Protein AF-A0A3B0U8U9-F1 (afdb_monomer_lite)

Structure (mmCIF, N/CA/C/O backbone):
data_AF-A0A3B0U8U9-F1
#
_entry.id   AF-A0A3B0U8U9-F1
#
loop_
_atom_site.group_PDB
_atom_site.id
_atom_site.type_symbol
_atom_site.label_atom_id
_atom_site.label_alt_id
_atom_site.label_comp_id
_atom_site.label_asym_id
_atom_site.label_entity_id
_atom_site.label_seq_id
_atom_site.pdbx_PDB_ins_code
_atom_site.Cartn_x
_atom_site.Cartn_y
_atom_site.Cartn_z
_atom_site.occupancy
_atom_site.B_iso_or_equiv
_atom_site.auth_seq_id
_atom_site.auth_comp_id
_atom_site.auth_asym_id
_atom_site.auth_atom_id
_atom_site.pdbx_PDB_model_num
ATOM 1 N N . MET A 1 1 ? 19.844 5.351 23.832 1.00 50.66 1 MET A N 1
ATOM 2 C CA . MET A 1 1 ? 18.764 4.502 23.290 1.00 50.66 1 MET A CA 1
ATOM 3 C C . MET A 1 1 ? 19.301 3.880 22.018 1.00 50.66 1 MET A C 1
ATOM 5 O O . MET A 1 1 ? 19.353 4.563 21.004 1.00 50.66 1 MET A O 1
ATOM 9 N N . ASP A 1 2 ? 19.794 2.647 22.092 1.00 51.16 2 ASP A N 1
ATOM 10 C CA . ASP A 1 2 ? 20.277 1.917 20.921 1.00 51.16 2 ASP A CA 1
ATOM 11 C C . ASP A 1 2 ? 19.117 1.705 19.951 1.00 51.16 2 ASP A C 1
ATOM 13 O O . ASP A 1 2 ? 18.228 0.880 20.180 1.00 51.16 2 ASP A O 1
ATOM 17 N N . ALA A 1 3 ? 19.085 2.497 18.881 1.00 66.56 3 ALA A N 1
ATOM 18 C CA . ALA A 1 3 ? 18.165 2.270 17.786 1.00 66.56 3 ALA A CA 1
ATOM 19 C C . ALA A 1 3 ? 18.543 0.923 17.165 1.00 66.56 3 ALA A C 1
ATOM 21 O O . ALA A 1 3 ? 19.495 0.831 16.391 1.00 66.56 3 ALA A O 1
ATOM 22 N N . LYS A 1 4 ? 17.821 -0.144 17.533 1.00 73.31 4 LYS A N 1
ATOM 23 C CA . LYS A 1 4 ? 17.866 -1.409 16.797 1.00 73.31 4 LYS A CA 1
ATOM 24 C C . LYS A 1 4 ? 17.662 -1.057 15.327 1.00 73.31 4 LYS A C 1
ATOM 26 O O . LYS A 1 4 ? 16.592 -0.580 14.958 1.00 73.31 4 LYS A O 1
ATOM 31 N N . ASN A 1 5 ? 18.698 -1.244 14.513 1.00 77.75 5 ASN A N 1
ATOM 32 C CA . ASN A 1 5 ? 18.611 -1.058 13.072 1.00 77.75 5 ASN A CA 1
ATOM 33 C C . ASN A 1 5 ? 17.599 -2.074 12.538 1.00 77.75 5 ASN A C 1
ATOM 35 O O . ASN A 1 5 ? 17.907 -3.255 12.384 1.00 77.75 5 ASN A O 1
ATOM 39 N N . ILE A 1 6 ? 16.358 -1.630 12.336 1.00 83.75 6 ILE A N 1
ATOM 40 C CA . ILE A 1 6 ? 15.315 -2.464 11.754 1.00 83.75 6 ILE A CA 1
ATOM 41 C C . ILE A 1 6 ? 15.610 -2.573 10.265 1.00 83.75 6 ILE A C 1
ATOM 43 O O . ILE A 1 6 ? 15.606 -1.575 9.541 1.00 83.75 6 ILE A O 1
ATOM 47 N N . ASP A 1 7 ? 15.840 -3.802 9.814 1.00 88.88 7 ASP A N 1
ATOM 48 C CA . ASP A 1 7 ? 15.932 -4.115 8.397 1.00 88.88 7 ASP A CA 1
ATOM 49 C C . ASP A 1 7 ? 14.581 -3.830 7.727 1.00 88.88 7 ASP A C 1
ATOM 51 O O . ASP A 1 7 ? 13.609 -4.579 7.872 1.00 88.88 7 ASP A O 1
ATOM 55 N N . LYS A 1 8 ? 14.521 -2.711 6.999 1.00 85.19 8 LYS A N 1
ATOM 56 C CA . LYS A 1 8 ? 13.299 -2.246 6.343 1.00 85.19 8 LYS A CA 1
ATOM 57 C C . LYS A 1 8 ? 12.799 -3.243 5.305 1.00 85.19 8 LYS A C 1
ATOM 59 O O . LYS A 1 8 ? 11.593 -3.282 5.098 1.00 85.19 8 LYS A O 1
ATOM 64 N N . ALA A 1 9 ? 13.673 -4.051 4.696 1.00 86.44 9 ALA A N 1
ATOM 65 C CA . ALA A 1 9 ? 13.281 -5.023 3.678 1.00 86.44 9 ALA A CA 1
ATOM 66 C C . ALA A 1 9 ? 12.396 -6.147 4.242 1.00 86.44 9 ALA A C 1
ATOM 68 O O . ALA A 1 9 ? 11.616 -6.738 3.501 1.00 86.44 9 ALA A O 1
ATOM 69 N N . LYS A 1 10 ? 12.478 -6.410 5.554 1.00 88.88 10 LYS A N 1
ATOM 70 C CA . LYS A 1 10 ? 11.709 -7.455 6.250 1.00 88.88 10 LYS A CA 1
ATOM 71 C C . LYS A 1 10 ? 10.372 -6.971 6.817 1.00 88.88 10 LYS A C 1
ATOM 73 O O . LYS A 1 10 ? 9.669 -7.741 7.468 1.00 88.88 10 LYS A O 1
ATOM 78 N N . LEU A 1 11 ? 10.016 -5.700 6.623 1.00 91.19 11 LEU A N 1
ATOM 79 C CA . LEU A 1 11 ? 8.742 -5.171 7.107 1.00 91.19 11 LEU A CA 1
ATOM 80 C C . LEU A 1 11 ? 7.575 -5.750 6.284 1.00 91.19 11 LEU A C 1
ATOM 82 O O . LEU A 1 11 ? 7.636 -5.699 5.054 1.00 91.19 11 LEU A O 1
ATOM 86 N N . PRO A 1 12 ? 6.475 -6.209 6.914 1.00 93.12 12 PRO A N 1
ATOM 87 C CA . PRO A 1 12 ? 5.345 -6.810 6.202 1.00 93.12 12 PRO A CA 1
ATOM 88 C C . PRO A 1 12 ? 4.742 -5.932 5.101 1.00 93.12 12 PRO A C 1
ATOM 90 O O . PRO A 1 12 ? 4.355 -6.447 4.053 1.00 93.12 12 PRO A O 1
ATOM 93 N N . SER A 1 13 ? 4.709 -4.607 5.289 1.00 92.38 13 SER A N 1
ATOM 94 C CA . SER A 1 13 ? 4.221 -3.688 4.253 1.00 92.38 13 SER A CA 1
ATOM 95 C C . SER A 1 13 ? 5.062 -3.757 2.972 1.00 92.38 13 SER A C 1
ATOM 97 O O . SER A 1 13 ? 4.515 -3.673 1.876 1.00 92.38 13 SER A O 1
ATOM 99 N N . ARG A 1 14 ? 6.372 -4.026 3.069 1.00 93.62 14 ARG A N 1
ATOM 100 C CA . ARG A 1 14 ? 7.265 -4.122 1.900 1.00 93.62 14 ARG A CA 1
ATOM 101 C C . ARG A 1 14 ? 7.009 -5.336 1.031 1.00 93.62 14 ARG A C 1
ATOM 103 O O . ARG A 1 14 ? 7.296 -5.283 -0.161 1.00 93.62 14 ARG A O 1
ATOM 110 N N . HIS A 1 15 ? 6.412 -6.394 1.581 1.00 92.38 15 HIS A N 1
ATOM 111 C CA . HIS A 1 15 ? 6.071 -7.588 0.808 1.00 92.38 15 HIS A CA 1
ATOM 112 C C . HIS A 1 15 ? 5.093 -7.289 -0.332 1.00 92.38 15 HIS A C 1
ATOM 114 O O . HIS A 1 15 ? 5.066 -8.037 -1.306 1.00 92.38 15 HIS A O 1
ATOM 120 N N . VAL A 1 16 ? 4.309 -6.211 -0.226 1.00 92.25 16 VAL A N 1
ATOM 121 C CA . VAL A 1 16 ? 3.273 -5.837 -1.200 1.00 92.25 16 VAL A CA 1
ATOM 122 C C . VAL A 1 16 ? 3.532 -4.497 -1.887 1.00 92.25 16 VAL A C 1
ATOM 124 O O . VAL A 1 16 ? 2.863 -4.198 -2.872 1.00 92.25 16 VAL A O 1
ATOM 127 N N . THR A 1 17 ? 4.500 -3.698 -1.427 1.00 93.69 17 THR A N 1
ATOM 128 C CA . THR A 1 17 ? 4.795 -2.385 -2.026 1.00 93.69 17 THR A CA 1
ATOM 129 C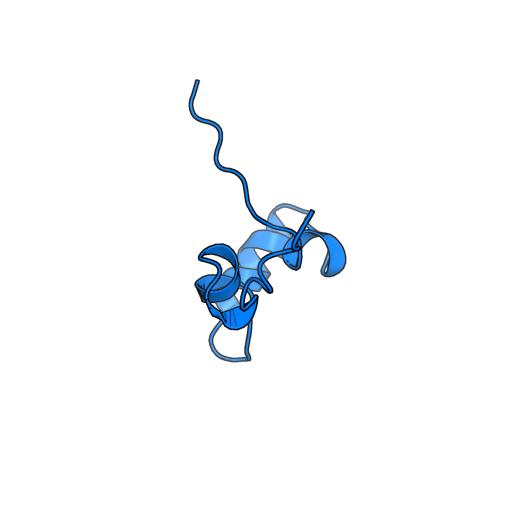 C . THR A 1 17 ? 6.078 -2.358 -2.846 1.00 93.69 17 THR A C 1
ATOM 131 O O . THR A 1 17 ? 6.144 -1.596 -3.810 1.00 93.69 17 THR A O 1
ATOM 134 N N . GLU A 1 18 ? 7.074 -3.191 -2.537 1.00 94.19 18 GLU A N 1
ATOM 135 C CA . GLU A 1 18 ? 8.404 -3.093 -3.149 1.00 94.19 18 GLU A CA 1
ATOM 136 C C . GLU A 1 18 ? 8.601 -4.036 -4.339 1.00 94.19 18 GLU A C 1
ATOM 138 O O . GLU A 1 18 ? 8.181 -5.192 -4.335 1.00 94.19 18 GLU A O 1
ATOM 143 N N . GLY A 1 19 ? 9.304 -3.547 -5.361 1.00 92.81 19 GLY A N 1
ATOM 144 C CA . GLY A 1 19 ? 9.733 -4.333 -6.518 1.00 92.81 19 GLY A CA 1
ATOM 145 C C . GLY A 1 19 ? 8.730 -4.396 -7.686 1.00 92.81 19 GLY A C 1
ATOM 146 O O . GLY A 1 19 ? 7.540 -4.095 -7.526 1.00 92.81 19 GLY A O 1
ATOM 147 N N . PRO A 1 20 ? 9.185 -4.776 -8.897 1.00 94.00 20 PRO A N 1
ATOM 148 C CA . PRO A 1 20 ? 8.346 -4.789 -10.101 1.00 94.00 20 PRO A CA 1
ATOM 149 C C . PRO A 1 20 ? 7.181 -5.779 -10.017 1.00 94.00 20 PRO A C 1
ATOM 151 O O . PRO A 1 20 ? 6.062 -5.443 -10.393 1.00 94.00 20 PRO A O 1
ATOM 154 N N . ALA A 1 21 ? 7.412 -6.958 -9.428 1.00 96.12 21 ALA A N 1
ATOM 155 C CA . ALA A 1 21 ? 6.394 -7.999 -9.259 1.00 96.12 21 ALA A CA 1
ATOM 156 C C . ALA A 1 21 ? 5.194 -7.553 -8.399 1.00 96.12 21 ALA A C 1
ATOM 158 O O . ALA A 1 21 ? 4.131 -8.166 -8.446 1.00 96.12 21 ALA A O 1
ATOM 159 N N . ARG A 1 22 ? 5.343 -6.474 -7.620 1.00 95.12 22 ARG A N 1
ATOM 160 C CA . ARG A 1 22 ? 4.281 -5.902 -6.780 1.00 95.12 22 ARG A CA 1
ATOM 161 C C . ARG A 1 22 ? 3.529 -4.745 -7.440 1.00 95.12 22 ARG A C 1
ATOM 163 O O . ARG A 1 22 ? 2.699 -4.112 -6.793 1.00 95.12 22 ARG A O 1
ATOM 170 N N . ALA A 1 23 ? 3.764 -4.477 -8.726 1.00 95.12 23 ALA A N 1
ATOM 171 C CA . ALA A 1 23 ? 3.038 -3.446 -9.468 1.00 95.12 23 ALA A CA 1
ATOM 172 C C . ALA A 1 23 ? 1.499 -3.580 -9.387 1.00 95.12 23 ALA A C 1
ATOM 174 O O . ALA A 1 23 ? 0.864 -2.557 -9.126 1.00 95.12 23 ALA A O 1
ATOM 175 N N . PRO A 1 24 ? 0.893 -4.787 -9.481 1.00 95.62 24 PRO A N 1
ATOM 176 C CA . P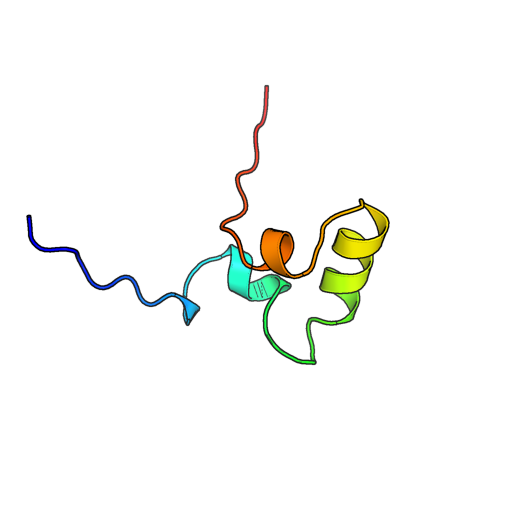RO A 1 24 ? -0.561 -4.937 -9.342 1.00 95.62 24 PRO A CA 1
ATOM 177 C C . PRO A 1 24 ? -1.085 -4.565 -7.947 1.00 95.62 24 PRO A C 1
ATOM 179 O O . PRO A 1 24 ? -2.176 -4.023 -7.799 1.00 95.62 24 PRO A O 1
ATOM 182 N N . HIS A 1 25 ? -0.297 -4.810 -6.898 1.00 95.75 25 HIS A N 1
ATOM 183 C CA . HIS A 1 25 ? -0.661 -4.397 -5.542 1.00 95.75 25 HIS A CA 1
ATOM 184 C C . HIS A 1 25 ? -0.620 -2.870 -5.415 1.00 95.75 25 HIS A C 1
ATOM 186 O O . HIS A 1 25 ? -1.557 -2.263 -4.901 1.00 95.75 25 HIS A O 1
ATOM 192 N N . ARG A 1 26 ? 0.424 -2.226 -5.960 1.00 95.75 26 ARG A N 1
ATOM 193 C CA . ARG A 1 26 ? 0.523 -0.759 -5.983 1.00 95.75 26 ARG A CA 1
ATOM 194 C C . ARG A 1 26 ? -0.599 -0.089 -6.767 1.00 95.75 26 ARG A C 1
ATOM 196 O O . ARG A 1 26 ? -1.056 0.961 -6.330 1.00 95.75 26 ARG A O 1
ATOM 203 N N . SER A 1 27 ? -1.079 -0.680 -7.864 1.00 95.75 27 SER A N 1
ATOM 204 C CA . SER A 1 27 ? -2.214 -0.108 -8.600 1.00 95.75 27 SER A CA 1
ATOM 205 C C . SER A 1 27 ? -3.487 -0.036 -7.760 1.00 95.75 27 SER A C 1
ATOM 207 O O . SER A 1 27 ? -4.198 0.958 -7.862 1.00 95.75 27 SER A O 1
ATOM 209 N N . TYR A 1 28 ? -3.741 -1.010 -6.876 1.00 96.56 28 TYR A N 1
ATOM 210 C CA . TYR A 1 28 ? -4.868 -0.917 -5.943 1.00 96.56 28 TYR A CA 1
ATOM 211 C C . TYR A 1 28 ? -4.697 0.243 -4.958 1.00 96.56 28 TYR A C 1
ATOM 213 O O . TYR A 1 28 ? -5.640 0.996 -4.736 1.00 96.56 28 TYR A O 1
ATOM 221 N N . TYR A 1 29 ? -3.494 0.444 -4.412 1.00 96.19 29 TYR A N 1
ATOM 222 C CA . TYR A 1 29 ? -3.225 1.578 -3.521 1.00 96.19 29 TYR A CA 1
ATOM 223 C C . TYR A 1 29 ? -3.373 2.930 -4.231 1.00 96.19 29 TYR A C 1
ATOM 225 O O . TYR A 1 29 ? -3.984 3.839 -3.673 1.00 96.19 29 TYR A O 1
ATOM 233 N N . TYR A 1 30 ? -2.903 3.050 -5.476 1.00 96.19 30 TYR A N 1
ATOM 234 C CA . TYR A 1 30 ? -3.123 4.254 -6.282 1.00 96.19 30 TYR A CA 1
ATOM 235 C C . TYR A 1 30 ? -4.611 4.502 -6.557 1.00 96.19 30 TYR A C 1
ATOM 237 O O . TYR A 1 30 ? -5.065 5.637 -6.446 1.00 96.19 30 TYR A O 1
ATOM 245 N N . ALA A 1 31 ? -5.385 3.453 -6.852 1.00 97.50 31 ALA A N 1
ATOM 246 C CA . ALA A 1 31 ? -6.831 3.563 -7.052 1.00 97.50 31 ALA A CA 1
ATOM 247 C C . ALA A 1 31 ? -7.578 3.992 -5.774 1.00 97.50 31 ALA A C 1
ATOM 249 O O . ALA A 1 31 ? -8.595 4.672 -5.858 1.00 97.50 31 ALA A O 1
ATOM 250 N N . MET A 1 32 ? -7.047 3.652 -4.596 1.00 96.69 32 MET A N 1
ATOM 251 C CA . MET A 1 32 ? -7.541 4.126 -3.296 1.00 96.69 32 MET A CA 1
ATOM 252 C C . MET A 1 32 ? -7.050 5.542 -2.934 1.00 96.69 32 MET A C 1
ATOM 254 O O . MET A 1 32 ? -7.325 6.024 -1.838 1.00 96.69 32 MET A O 1
ATOM 258 N N . GLY A 1 33 ? -6.328 6.219 -3.834 1.00 96.75 33 GLY A N 1
ATOM 259 C CA . GLY A 1 33 ? -5.875 7.601 -3.659 1.00 96.75 33 GLY A CA 1
ATOM 260 C C . GLY A 1 33 ? -4.553 7.760 -2.905 1.00 96.75 33 GLY A C 1
ATOM 261 O O . GLY A 1 33 ? -4.190 8.883 -2.557 1.00 96.75 33 GLY A O 1
ATOM 262 N N . LEU A 1 34 ? -3.812 6.677 -2.647 1.00 97.19 34 LEU A N 1
ATOM 263 C CA . LEU A 1 34 ? -2.508 6.777 -1.992 1.00 97.19 34 LEU A CA 1
ATOM 264 C C . LEU A 1 34 ? -1.444 7.262 -2.978 1.00 97.19 34 LEU A C 1
ATOM 266 O O . LEU A 1 34 ? -1.332 6.779 -4.101 1.00 97.19 34 LEU A O 1
ATOM 270 N N . THR A 1 35 ? -0.593 8.173 -2.522 1.00 97.25 35 THR A N 1
ATOM 271 C CA . THR A 1 35 ? 0.609 8.603 -3.247 1.00 97.25 35 THR A CA 1
ATOM 272 C C . THR A 1 35 ? 1.742 7.588 -3.105 1.00 97.25 35 THR A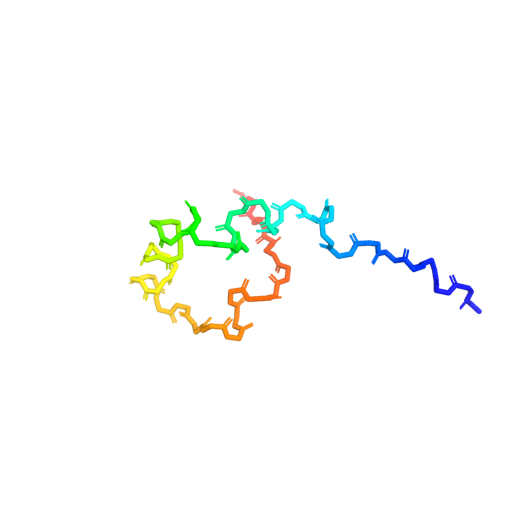 C 1
ATOM 274 O O . THR A 1 35 ? 1.780 6.791 -2.166 1.00 97.25 35 THR A O 1
ATOM 277 N N . SER A 1 36 ? 2.736 7.655 -3.995 1.00 93.88 36 SER A N 1
ATOM 278 C CA . SER A 1 36 ? 3.943 6.824 -3.891 1.00 93.88 36 SER A CA 1
ATOM 279 C C . SER A 1 36 ? 4.637 6.994 -2.536 1.00 93.88 36 SER A C 1
ATOM 281 O O . SER A 1 36 ? 5.034 6.004 -1.928 1.00 93.88 36 SER A O 1
ATOM 283 N N . GLY A 1 37 ? 4.723 8.223 -2.018 1.00 95.19 37 GLY A N 1
ATOM 284 C CA . GLY A 1 37 ? 5.289 8.504 -0.699 1.00 95.19 37 GLY A CA 1
ATOM 285 C C . GLY A 1 37 ? 4.529 7.807 0.433 1.00 95.19 37 GLY A C 1
A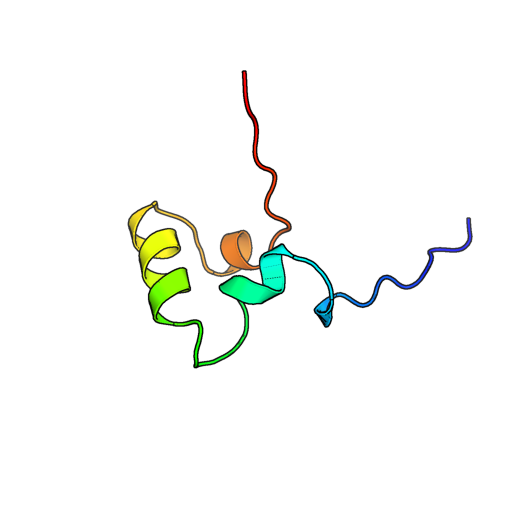TOM 286 O O . GLY A 1 37 ? 5.155 7.193 1.293 1.00 95.19 37 GLY A O 1
ATOM 287 N N . GLN A 1 38 ? 3.193 7.829 0.399 1.00 95.88 38 GLN A N 1
ATOM 288 C CA . GLN A 1 38 ? 2.347 7.139 1.383 1.00 95.88 38 GLN A CA 1
ATOM 289 C C . GLN A 1 38 ? 2.447 5.614 1.274 1.00 95.88 38 GLN A C 1
ATOM 291 O O . GLN A 1 38 ? 2.499 4.935 2.293 1.00 95.88 38 GLN A O 1
ATOM 296 N N . ILE A 1 39 ? 2.557 5.065 0.061 1.00 95.50 39 ILE A N 1
ATOM 297 C CA . ILE A 1 39 ? 2.789 3.626 -0.153 1.00 95.50 39 ILE A CA 1
ATOM 298 C C . ILE A 1 39 ? 4.111 3.179 0.488 1.00 95.50 39 ILE A C 1
ATOM 300 O O . ILE A 1 39 ? 4.221 2.047 0.948 1.00 95.50 39 ILE A O 1
ATOM 304 N N . HIS A 1 40 ? 5.113 4.061 0.569 1.00 94.00 40 HIS A N 1
ATOM 305 C CA . HIS A 1 40 ? 6.372 3.743 1.236 1.00 94.00 40 HIS A CA 1
ATOM 306 C C . HIS A 1 40 ? 6.330 3.926 2.760 1.00 94.00 40 HIS A C 1
ATOM 308 O O . HIS A 1 40 ? 7.348 3.688 3.414 1.00 94.00 40 HIS A O 1
ATOM 314 N N . GLN A 1 41 ? 5.210 4.326 3.354 1.00 93.75 41 GLN A N 1
ATOM 315 C CA . GLN A 1 41 ? 5.060 4.362 4.807 1.00 93.75 41 GLN A CA 1
ATOM 316 C C . GLN A 1 41 ? 4.669 2.975 5.350 1.00 93.75 41 GLN A C 1
ATOM 318 O O . GLN A 1 41 ? 4.216 2.107 4.602 1.00 93.75 41 GLN A O 1
ATOM 323 N N . PRO A 1 42 ? 4.872 2.706 6.650 1.00 92.88 42 PRO A N 1
ATOM 324 C CA . PRO A 1 42 ? 4.324 1.510 7.281 1.00 92.88 42 PRO A CA 1
ATOM 325 C C . PRO A 1 42 ? 2.794 1.504 7.196 1.00 92.88 42 PRO A C 1
ATOM 327 O O . PRO A 1 42 ? 2.149 2.498 7.518 1.00 92.88 42 PRO A O 1
ATOM 330 N N . PHE A 1 43 ? 2.212 0.376 6.798 1.00 94.12 43 PHE A N 1
ATOM 331 C CA . PHE A 1 43 ? 0.761 0.200 6.826 1.00 94.12 43 PHE A CA 1
ATOM 332 C C . PHE A 1 43 ? 0.309 -0.247 8.215 1.00 94.12 43 PHE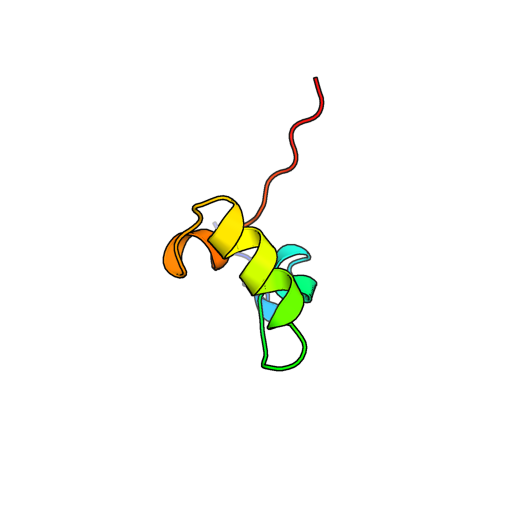 A C 1
ATOM 334 O O . PHE A 1 43 ? 0.908 -1.146 8.806 1.00 94.12 43 PHE A O 1
ATOM 341 N N . VAL A 1 44 ? -0.764 0.367 8.712 1.00 94.25 44 VAL A N 1
ATOM 342 C CA . VAL A 1 44 ? -1.392 0.049 9.998 1.00 94.25 44 VAL A CA 1
ATOM 343 C C . VAL A 1 44 ? -2.844 -0.326 9.724 1.00 94.25 44 VAL A C 1
ATOM 345 O O . VAL A 1 44 ? -3.626 0.510 9.278 1.00 94.25 44 VAL A O 1
ATOM 348 N N . GLY A 1 45 ? -3.197 -1.591 9.949 1.00 93.06 45 GLY A N 1
ATOM 349 C CA . GLY A 1 45 ? -4.584 -2.046 9.881 1.00 93.06 45 GLY A CA 1
ATOM 350 C C . GLY A 1 45 ? -5.297 -1.734 11.192 1.00 93.06 45 GLY A C 1
ATOM 351 O O . GLY A 1 45 ? -4.816 -2.131 12.251 1.00 93.06 45 GLY A O 1
ATOM 352 N N . VAL A 1 46 ? -6.425 -1.031 11.126 1.00 95.00 46 VAL A N 1
ATOM 353 C CA . VAL A 1 46 ? -7.276 -0.739 12.287 1.00 95.00 46 VAL A CA 1
ATOM 354 C C . VAL A 1 46 ? -8.554 -1.561 12.151 1.00 95.00 46 VAL A C 1
ATOM 356 O O . VAL A 1 46 ? -9.264 -1.425 11.159 1.00 95.00 46 VAL A O 1
ATOM 359 N N . ALA A 1 47 ? -8.827 -2.417 13.134 1.00 95.00 47 ALA A N 1
ATOM 360 C CA . ALA A 1 47 ? -10.085 -3.145 13.269 1.00 95.00 47 ALA A CA 1
ATOM 361 C C . ALA A 1 47 ? -10.804 -2.620 14.518 1.00 95.00 47 ALA A C 1
ATOM 363 O O . ALA A 1 47 ? -10.190 -2.564 15.585 1.00 95.00 47 ALA A O 1
ATOM 364 N N . THR A 1 48 ? -12.056 -2.191 14.362 1.00 86.06 48 THR A N 1
ATOM 365 C CA . THR A 1 48 ? -12.901 -1.599 15.414 1.00 86.06 48 THR A CA 1
ATOM 366 C C . THR A 1 48 ? -14.076 -2.493 15.742 1.00 86.06 48 THR A C 1
ATOM 368 O O . THR A 1 48 ? -14.674 -3.000 14.764 1.00 86.06 48 TH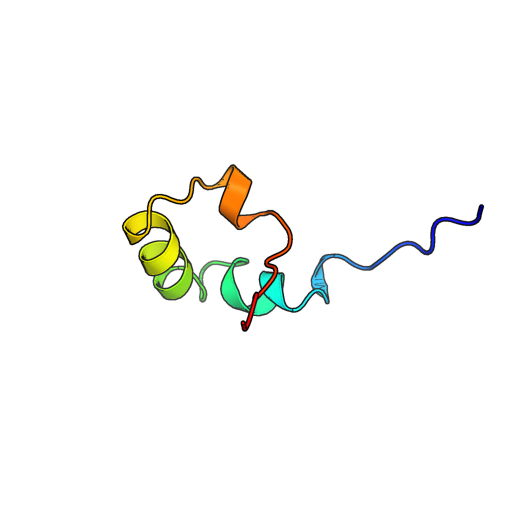R A O 1
#

Organism: NCBI:txid652676

Secondary structure (DSSP, 8-state):
-------GGGSTTHHHHSSGGGHHHHHHHHHTT--HHHHTSPP-----

pLDDT: mean 90.51, std 10.25, range [50.66, 97.5]

InterPro domains:
  IPR037237 IlvD/EDD, N-terminal domain [SSF143975] (4-48)

Radius of gyration: 12.67 Å; chains: 1; bounding box: 33×17×33 Å

Sequence (48 aa):
MDAKNIDKAKLPSRHVTEGPARAPHRSYYYAMGLTSGQIHQPFVGVAT

Foldseek 3Di:
DPPPPDPLCPAPLNVQLDDPVNVVSVVVCVVVVDDNVRSSDRDDDDDD